Protein AF-A0A497H183-F1 (afdb_monomer)

Nearest PDB structures (foldseek):
  7vvj-assembly1_R  TM=3.031E-01  e=3.931E+00  Homo sapiens
  4kc9-assembly1_A  TM=2.584E-01  e=7.903E+00  Homo sapiens

Sequence (168 aa):
MTDDSEHHDREIERRERLVEIFLIIGGFFAASSYCESVATSSMLLFLQFMLAMLLYYVFLSRTKMSMLINWLAFFASISYSILLVRFINTYLGTALDGALFLLSLVAFTALFTFALAYPDTSEQITRRITSYLEGKGKENSQFFRTASLVIFVILVILVIIELLLLYR

Radius of gyration: 18.13 Å; Cα contacts (8 Å, |Δi|>4): 111; chains: 1; bounding box: 48×42×45 Å

Secondary structure (DSSP, 8-state):
--HHHHHHHHHHHHHHHHHHHHHHHHHHHHHT--SHHHHHHHHHHHHHHHHHHHHHHHHHHH---HHHHHHHHHHHHHHHHHHHHHHHHHHS-----HHHHHHHHHHHHHHHHHHHS-HHHHHHHHHHHHHHHHTTSSS-HHHHHHHHHHHHHHHHHHHHHHHHHHT-

Mean predicted aligned error: 10.59 Å

pLDDT: mean 74.63, std 14.59, range [42.31, 94.25]

Structure (mmCIF, N/CA/C/O backbone):
data_AF-A0A497H183-F1
#
_entry.id   AF-A0A497H183-F1
#
loop_
_atom_site.group_PDB
_atom_site.id
_atom_site.type_symbol
_atom_site.label_atom_id
_atom_site.label_alt_id
_atom_site.label_comp_id
_atom_site.label_asym_id
_atom_site.label_entity_id
_atom_site.label_seq_id
_atom_site.pdbx_PDB_ins_code
_atom_site.Cartn_x
_atom_site.Cartn_y
_atom_site.Cartn_z
_atom_site.occupancy
_atom_site.B_iso_or_equiv
_atom_site.auth_seq_id
_atom_site.auth_comp_id
_atom_site.auth_asym_id
_atom_site.auth_atom_id
_atom_site.pdbx_PDB_model_num
ATOM 1 N N . MET A 1 1 ? -25.554 -2.952 22.483 1.00 50.91 1 MET A N 1
ATOM 2 C CA . MET A 1 1 ? -24.138 -3.223 22.823 1.00 50.91 1 MET A CA 1
ATOM 3 C C . MET A 1 1 ? -23.543 -4.400 22.045 1.00 50.91 1 MET A C 1
ATOM 5 O O . MET A 1 1 ? -22.331 -4.506 22.037 1.00 50.91 1 MET A O 1
ATOM 9 N N . THR A 1 2 ? -24.338 -5.245 21.377 1.00 58.66 2 THR A N 1
ATOM 10 C CA . THR A 1 2 ? -23.868 -6.371 20.540 1.00 58.66 2 THR A CA 1
ATOM 11 C C . THR A 1 2 ? -23.618 -6.020 19.065 1.00 58.66 2 THR A C 1
ATOM 13 O O . THR A 1 2 ? -22.837 -6.704 18.417 1.00 58.66 2 THR A O 1
ATOM 16 N N . ASP A 1 3 ? -24.236 -4.953 18.548 1.00 62.50 3 ASP A N 1
ATOM 17 C CA . ASP A 1 3 ? -24.189 -4.595 17.117 1.00 62.50 3 ASP A CA 1
ATOM 18 C C . ASP A 1 3 ? -22.809 -4.044 16.684 1.00 62.50 3 ASP A C 1
ATOM 20 O O . ASP A 1 3 ? -22.247 -4.462 15.674 1.00 62.50 3 ASP A O 1
ATOM 24 N N . ASP A 1 4 ? -22.193 -3.187 17.510 1.00 65.19 4 ASP A N 1
ATOM 25 C CA . ASP A 1 4 ? -20.893 -2.562 17.199 1.00 65.19 4 ASP A CA 1
ATOM 26 C C . ASP A 1 4 ? -19.731 -3.571 17.187 1.00 65.19 4 ASP A C 1
ATOM 28 O O . ASP A 1 4 ? -18.817 -3.459 16.371 1.00 65.19 4 ASP A O 1
ATOM 32 N N . SER A 1 5 ? -19.759 -4.582 18.065 1.00 68.00 5 SER A N 1
ATOM 33 C CA . SER A 1 5 ? -18.729 -5.630 18.082 1.00 68.00 5 SER A CA 1
ATOM 34 C C . SER A 1 5 ? -18.802 -6.522 16.847 1.00 68.00 5 SER A C 1
ATOM 36 O O . SER A 1 5 ? -17.772 -6.868 16.279 1.00 68.00 5 SER A O 1
ATOM 38 N N . GLU A 1 6 ? -20.014 -6.852 16.395 1.00 76.12 6 GLU A N 1
ATOM 39 C CA . GLU A 1 6 ? -20.202 -7.703 15.221 1.00 76.12 6 GLU A CA 1
ATOM 40 C C . GLU A 1 6 ? -19.832 -6.962 13.926 1.00 76.12 6 GLU A C 1
ATOM 42 O O . GLU A 1 6 ? -19.268 -7.553 13.003 1.00 76.12 6 GLU A O 1
ATOM 47 N N . HIS A 1 7 ? -20.087 -5.650 13.863 1.00 76.31 7 HIS A N 1
ATOM 48 C CA . HIS A 1 7 ? -19.638 -4.811 12.753 1.00 76.31 7 HIS A CA 1
ATOM 49 C C . HIS A 1 7 ? -18.105 -4.724 12.685 1.00 76.31 7 HIS A C 1
ATOM 51 O O . HIS A 1 7 ? -17.523 -4.868 11.608 1.00 76.31 7 HIS A O 1
ATOM 57 N N . HIS A 1 8 ? -17.447 -4.538 13.832 1.00 77.12 8 HIS A N 1
ATOM 58 C CA . HIS A 1 8 ? -15.987 -4.462 13.929 1.00 77.12 8 HIS A CA 1
ATOM 59 C C . HIS A 1 8 ? -15.301 -5.755 13.475 1.00 77.12 8 HIS A C 1
ATOM 61 O O . HIS A 1 8 ? -14.361 -5.720 12.678 1.00 77.12 8 HIS A O 1
ATOM 67 N N . ASP A 1 9 ? -15.812 -6.904 13.916 1.00 81.25 9 ASP A N 1
ATOM 68 C CA . ASP A 1 9 ? -15.259 -8.212 13.554 1.00 81.25 9 ASP A CA 1
ATOM 69 C C . ASP A 1 9 ? -15.403 -8.487 12.045 1.00 81.25 9 ASP A C 1
ATOM 71 O O . ASP A 1 9 ? -14.464 -8.956 11.395 1.00 81.25 9 ASP A O 1
ATOM 75 N N . ARG A 1 10 ? -16.538 -8.098 11.443 1.00 83.00 10 ARG A N 1
ATOM 76 C CA . ARG A 1 10 ? -16.745 -8.186 9.985 1.00 83.00 10 ARG A CA 1
ATOM 77 C C . ARG A 1 10 ? -15.790 -7.288 9.199 1.00 83.00 10 ARG A C 1
ATOM 79 O O . ARG A 1 10 ? -15.385 -7.650 8.092 1.00 83.00 10 ARG A O 1
ATOM 86 N N . GLU A 1 11 ? -15.437 -6.111 9.717 1.00 81.75 11 GLU A N 1
ATOM 87 C CA . GLU A 1 11 ? -14.444 -5.251 9.066 1.00 81.75 11 GLU A CA 1
ATOM 88 C C . GLU A 1 11 ? -13.042 -5.854 9.103 1.00 81.75 11 GLU A C 1
ATOM 90 O O . GLU A 1 11 ? -12.336 -5.792 8.092 1.00 81.75 11 GLU A O 1
ATOM 95 N N . ILE A 1 12 ? -12.650 -6.460 10.226 1.00 85.00 12 ILE A N 1
ATOM 96 C CA . ILE A 1 12 ? -11.375 -7.176 10.339 1.00 85.00 12 ILE A CA 1
ATOM 97 C C . ILE A 1 12 ? -11.314 -8.301 9.300 1.00 85.00 12 ILE A C 1
ATOM 99 O O . ILE A 1 12 ? -10.380 -8.327 8.501 1.00 85.00 12 ILE A O 1
ATOM 103 N N . GLU A 1 13 ? -12.347 -9.140 9.205 1.00 87.06 13 GLU A N 1
ATOM 104 C CA . GLU A 1 13 ? -12.400 -10.249 8.238 1.00 87.06 13 GLU A CA 1
ATOM 105 C C . GLU A 1 13 ? -12.308 -9.766 6.772 1.00 87.06 13 GLU A C 1
ATOM 107 O O . GLU A 1 13 ? -11.706 -10.410 5.907 1.00 87.06 13 GLU A O 1
ATOM 112 N N . ARG A 1 14 ? -12.896 -8.60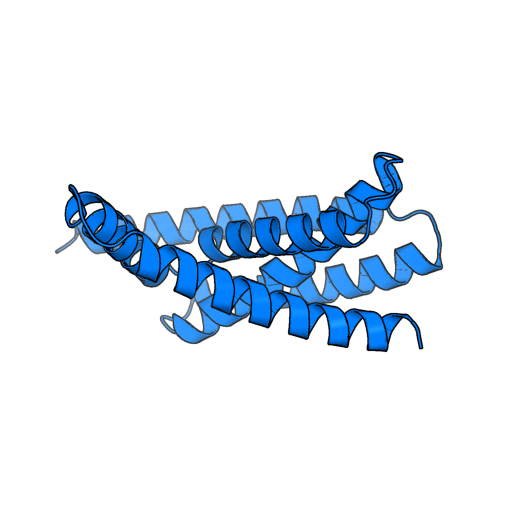5 6.447 1.00 86.56 14 ARG A N 1
ATOM 113 C CA . ARG A 1 14 ? -12.760 -8.000 5.107 1.00 86.56 14 ARG A CA 1
ATOM 114 C C . ARG A 1 14 ? -11.326 -7.564 4.815 1.00 86.56 14 ARG A C 1
ATOM 116 O O . ARG A 1 14 ? -10.860 -7.719 3.688 1.00 86.56 14 ARG A O 1
ATOM 123 N N . ARG A 1 15 ? -10.629 -7.018 5.810 1.00 86.19 15 ARG A N 1
ATOM 124 C CA . ARG A 1 15 ? -9.233 -6.571 5.678 1.00 86.19 15 ARG A CA 1
ATOM 125 C C . ARG A 1 15 ? -8.276 -7.746 5.572 1.00 86.19 15 ARG A C 1
ATOM 127 O O . ARG A 1 15 ? -7.346 -7.681 4.778 1.00 86.19 15 ARG A O 1
ATOM 134 N N . GLU A 1 16 ? -8.537 -8.827 6.296 1.00 89.19 16 GLU A N 1
ATOM 135 C CA . GLU A 1 16 ? -7.806 -10.089 6.155 1.00 89.19 16 GLU A CA 1
ATOM 136 C C . GLU A 1 16 ? -7.903 -10.622 4.717 1.00 89.19 16 GLU A C 1
ATOM 138 O O . GLU A 1 16 ? -6.882 -10.903 4.091 1.00 89.19 16 GLU A O 1
ATOM 143 N N . ARG A 1 17 ? -9.100 -10.615 4.117 1.00 89.19 17 ARG A N 1
ATOM 144 C CA . ARG A 1 17 ? -9.268 -10.964 2.693 1.00 89.19 17 ARG A CA 1
ATOM 145 C C . ARG A 1 17 ? -8.537 -10.013 1.740 1.00 89.19 17 ARG A C 1
ATOM 147 O O . ARG A 1 17 ? -7.969 -10.454 0.744 1.00 89.19 17 ARG A O 1
ATOM 154 N N . LEU A 1 18 ? -8.519 -8.708 2.022 1.00 88.50 18 LEU A N 1
ATOM 155 C CA . LEU A 1 18 ? -7.741 -7.747 1.226 1.00 88.50 18 LEU A CA 1
ATOM 156 C C . LEU A 1 18 ? -6.234 -8.020 1.306 1.00 88.50 18 LEU A C 1
ATOM 158 O O . LEU A 1 18 ? -5.548 -7.923 0.289 1.00 88.50 18 LEU A O 1
ATOM 162 N N . VAL A 1 19 ? -5.729 -8.394 2.485 1.00 90.75 19 VAL A N 1
ATOM 163 C CA . VAL A 1 19 ? -4.329 -8.791 2.687 1.00 90.75 19 VAL A CA 1
ATOM 164 C C . VAL A 1 19 ? -3.972 -9.971 1.788 1.00 90.75 19 VAL A C 1
ATOM 166 O O . VAL A 1 19 ? -2.970 -9.904 1.077 1.00 90.75 19 VAL A O 1
ATOM 169 N N . GLU A 1 20 ? -4.804 -11.013 1.757 1.00 91.56 20 GLU A N 1
ATOM 170 C CA . GLU A 1 20 ? -4.602 -12.183 0.893 1.00 91.56 20 GLU A CA 1
ATOM 171 C C . GLU A 1 20 ? -4.536 -11.794 -0.589 1.00 91.56 20 GLU A C 1
ATOM 173 O O . GLU A 1 20 ? -3.616 -12.198 -1.305 1.00 91.56 20 GLU A O 1
ATOM 178 N N . ILE A 1 21 ? -5.465 -10.948 -1.045 1.00 93.31 21 ILE A N 1
ATOM 179 C CA . ILE A 1 21 ? -5.497 -10.464 -2.430 1.00 93.31 21 ILE A CA 1
ATOM 180 C C . ILE A 1 21 ? -4.225 -9.673 -2.760 1.00 93.31 21 ILE A C 1
ATOM 182 O O . ILE A 1 21 ? -3.611 -9.906 -3.802 1.00 93.31 21 ILE A O 1
ATOM 186 N N . PHE A 1 22 ? -3.792 -8.763 -1.882 1.00 92.75 22 PHE A N 1
ATOM 187 C CA . PHE A 1 22 ? -2.575 -7.981 -2.112 1.00 92.75 22 PHE A CA 1
ATOM 188 C C . PHE A 1 22 ? -1.318 -8.856 -2.116 1.00 92.75 22 PHE A C 1
ATOM 190 O O . PHE A 1 22 ? -0.409 -8.599 -2.903 1.00 92.75 22 PHE A O 1
ATOM 197 N N . LEU A 1 23 ? -1.259 -9.909 -1.298 1.00 93.50 23 LEU A N 1
ATOM 198 C CA . LEU A 1 23 ? -0.157 -10.874 -1.320 1.00 93.50 23 LEU A CA 1
ATOM 199 C C . LEU A 1 23 ? -0.083 -11.620 -2.656 1.00 93.50 23 LEU A C 1
ATOM 201 O O . LEU A 1 23 ? 0.998 -11.721 -3.238 1.00 93.50 23 LEU A O 1
ATOM 205 N N . ILE A 1 24 ? -1.223 -12.084 -3.174 1.00 94.25 24 ILE A N 1
ATOM 206 C CA . ILE A 1 24 ? -1.296 -12.794 -4.459 1.00 94.25 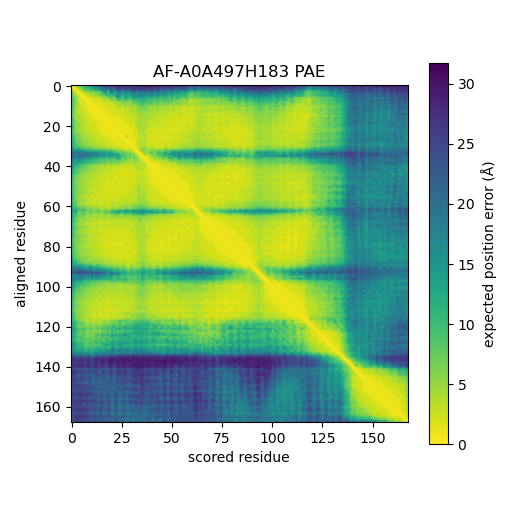24 ILE A CA 1
ATOM 207 C C . ILE A 1 24 ? -0.895 -11.868 -5.613 1.00 94.25 24 ILE A C 1
ATOM 209 O O . ILE A 1 24 ? -0.020 -12.208 -6.412 1.00 94.25 24 ILE A O 1
ATOM 213 N N . ILE A 1 25 ? -1.498 -10.679 -5.689 1.00 93.12 25 ILE A N 1
ATOM 214 C CA . ILE A 1 25 ? -1.231 -9.719 -6.769 1.00 93.12 25 ILE A CA 1
ATOM 215 C C . ILE A 1 25 ? 0.206 -9.182 -6.680 1.00 93.12 25 ILE A C 1
ATOM 217 O O . ILE A 1 25 ? 0.903 -9.095 -7.690 1.00 93.12 25 ILE A O 1
ATOM 221 N N . GLY A 1 26 ? 0.692 -8.880 -5.474 1.00 90.94 26 GLY A N 1
ATOM 222 C CA . GLY A 1 26 ? 2.069 -8.441 -5.255 1.00 90.94 26 GLY A CA 1
ATOM 223 C C . GLY A 1 26 ? 3.087 -9.506 -5.665 1.00 90.94 26 GLY A C 1
ATOM 224 O O . GLY A 1 26 ? 4.102 -9.184 -6.284 1.00 90.94 26 GLY A O 1
ATOM 225 N N . GLY A 1 27 ? 2.787 -10.780 -5.388 1.00 90.69 27 GLY A N 1
ATOM 226 C CA . GLY A 1 27 ? 3.622 -11.906 -5.801 1.00 90.69 27 GLY A CA 1
ATOM 227 C C . GLY A 1 27 ? 3.684 -12.037 -7.318 1.00 90.69 27 GLY A C 1
ATOM 228 O O . GLY A 1 27 ? 4.760 -12.249 -7.873 1.00 90.69 27 GLY A O 1
ATOM 229 N N . PHE A 1 28 ? 2.556 -11.816 -7.998 1.00 90.81 28 PHE A N 1
ATOM 230 C CA . PHE A 1 28 ? 2.511 -11.750 -9.456 1.00 90.81 28 PHE A CA 1
ATOM 231 C C . PHE A 1 28 ? 3.402 -10.625 -10.010 1.00 90.81 28 PHE A C 1
ATOM 233 O O . PHE A 1 28 ? 4.207 -10.879 -10.908 1.00 90.81 28 PHE A O 1
ATOM 240 N N . PHE A 1 29 ? 3.344 -9.412 -9.446 1.00 89.69 29 PHE A N 1
ATOM 241 C CA . PHE A 1 29 ? 4.220 -8.310 -9.868 1.00 89.69 29 PHE A CA 1
ATOM 242 C C . PHE A 1 29 ? 5.700 -8.664 -9.720 1.00 89.69 29 PHE A C 1
ATOM 244 O O . PHE A 1 29 ? 6.480 -8.479 -10.656 1.00 89.69 29 PHE A O 1
ATOM 251 N N . ALA A 1 30 ? 6.087 -9.229 -8.576 1.00 87.50 30 ALA A N 1
ATOM 252 C CA . ALA A 1 30 ? 7.468 -9.616 -8.325 1.00 87.50 30 ALA A CA 1
ATOM 253 C C . ALA A 1 30 ? 7.943 -10.721 -9.284 1.00 87.50 30 ALA A C 1
ATOM 255 O O . ALA A 1 30 ? 9.006 -10.588 -9.890 1.00 87.50 30 ALA A O 1
ATOM 256 N N . ALA A 1 31 ? 7.132 -11.768 -9.473 1.00 87.00 31 ALA A N 1
ATOM 257 C CA . ALA A 1 31 ? 7.445 -12.910 -10.334 1.00 87.00 31 ALA A CA 1
ATOM 258 C C . ALA A 1 31 ? 7.531 -12.541 -11.820 1.00 87.00 31 ALA A C 1
ATOM 260 O O . ALA A 1 31 ? 8.277 -13.159 -12.574 1.00 87.00 31 ALA A O 1
ATOM 261 N N . SER A 1 32 ? 6.788 -11.520 -12.241 1.00 83.81 32 SER A N 1
ATOM 262 C CA . SER A 1 32 ? 6.806 -11.034 -13.618 1.00 83.81 32 SER A CA 1
ATOM 263 C C . SER A 1 32 ? 8.095 -10.271 -13.977 1.00 83.81 32 SER A C 1
ATOM 265 O O . SER A 1 32 ? 8.352 -9.984 -15.137 1.00 83.81 32 SER A O 1
ATOM 267 N N . SER A 1 33 ? 8.963 -9.914 -13.037 1.00 79.31 33 SER A N 1
ATOM 268 C CA . SER A 1 33 ? 10.179 -9.168 -13.389 1.00 79.31 33 SER A CA 1
ATOM 269 C C . SER A 1 33 ? 11.189 -10.042 -14.164 1.00 79.31 33 SER A C 1
ATOM 271 O O . SER A 1 33 ? 11.816 -10.914 -13.575 1.00 79.31 33 SER A O 1
ATOM 273 N N . TYR A 1 34 ? 11.384 -9.795 -15.470 1.00 68.44 34 TYR A N 1
ATOM 274 C CA . TYR A 1 34 ? 12.290 -10.592 -16.329 1.00 68.44 34 TYR A CA 1
ATOM 275 C C . TYR A 1 34 ? 13.747 -10.097 -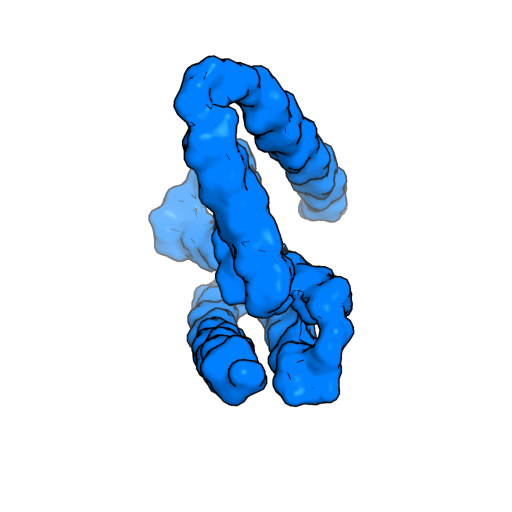16.390 1.00 68.44 34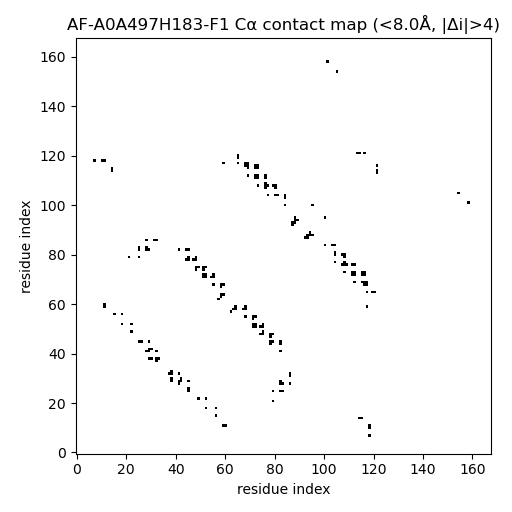 TYR A C 1
ATOM 277 O O . TYR A 1 34 ? 14.644 -10.870 -16.715 1.00 68.44 34 TYR A O 1
ATOM 285 N N . CYS A 1 35 ? 14.010 -8.816 -16.114 1.00 69.50 35 CYS A N 1
ATOM 286 C CA . CYS A 1 35 ? 15.367 -8.255 -16.140 1.00 69.50 35 CYS A CA 1
ATOM 287 C C . CYS A 1 35 ? 16.061 -8.498 -14.791 1.00 69.50 35 CYS A C 1
ATOM 289 O O . CYS A 1 35 ? 15.519 -8.079 -13.774 1.00 69.50 35 CYS A O 1
ATOM 291 N N . GLU A 1 36 ? 17.242 -9.129 -14.757 1.00 68.31 36 GLU A N 1
ATOM 292 C CA . GLU A 1 36 ? 17.898 -9.607 -13.517 1.00 68.31 36 GLU A CA 1
ATOM 293 C C . GLU A 1 36 ? 18.018 -8.548 -12.400 1.00 68.31 36 GLU A C 1
ATOM 295 O O . GLU A 1 36 ? 17.733 -8.831 -11.230 1.00 68.31 36 GLU A O 1
ATOM 300 N N . SER A 1 37 ? 18.380 -7.305 -12.736 1.00 70.19 37 SER A N 1
ATOM 301 C CA . SER A 1 37 ? 18.517 -6.214 -11.754 1.00 70.19 37 SER A CA 1
ATOM 302 C C . SER A 1 37 ? 17.163 -5.718 -11.221 1.00 70.19 37 SER A C 1
ATOM 304 O O . SER A 1 37 ? 16.995 -5.439 -10.026 1.00 70.19 37 SER A O 1
ATOM 306 N N . VAL A 1 38 ? 16.152 -5.660 -12.090 1.00 75.00 38 VAL A N 1
ATOM 307 C CA . VAL A 1 38 ? 14.771 -5.309 -11.730 1.00 75.00 38 VAL A CA 1
ATOM 308 C C . VAL A 1 38 ? 14.118 -6.445 -10.943 1.00 75.00 38 VAL A C 1
ATOM 310 O O . VAL A 1 38 ? 13.402 -6.176 -9.982 1.00 75.00 38 VAL A O 1
ATOM 313 N N . ALA A 1 39 ? 14.419 -7.696 -11.286 1.00 79.88 39 ALA A N 1
ATOM 314 C CA . ALA A 1 39 ? 13.919 -8.893 -10.627 1.00 79.88 39 ALA A CA 1
ATOM 315 C C . ALA A 1 39 ? 14.406 -8.981 -9.185 1.00 79.88 39 ALA A C 1
ATOM 317 O O . ALA A 1 39 ? 13.591 -9.087 -8.273 1.00 79.88 39 ALA A O 1
ATOM 318 N N . THR A 1 40 ? 15.711 -8.823 -8.960 1.00 82.31 40 THR A N 1
ATOM 319 C CA . THR A 1 40 ? 16.294 -8.905 -7.613 1.00 82.31 40 THR A CA 1
ATOM 320 C C . THR A 1 40 ? 15.713 -7.835 -6.685 1.00 82.31 40 THR A C 1
ATOM 322 O O . THR A 1 40 ? 15.256 -8.132 -5.581 1.00 82.31 40 THR A O 1
ATOM 325 N N . SER A 1 41 ? 15.660 -6.582 -7.148 1.00 82.19 41 SER A N 1
ATOM 326 C CA . SER A 1 41 ? 15.099 -5.481 -6.354 1.00 82.19 41 SER A CA 1
ATOM 327 C C . SER A 1 41 ? 13.586 -5.620 -6.129 1.00 82.19 41 SER A C 1
ATOM 329 O O . SER A 1 41 ? 13.103 -5.293 -5.048 1.00 82.19 41 SER A O 1
ATOM 331 N N . SER A 1 42 ? 12.831 -6.134 -7.105 1.00 86.62 42 SER A N 1
ATOM 332 C CA . SER A 1 42 ? 11.389 -6.385 -6.952 1.00 86.62 42 SER A CA 1
ATOM 333 C C . SER A 1 42 ? 11.103 -7.549 -6.003 1.00 86.62 42 SER A C 1
ATOM 335 O O . SER A 1 42 ? 10.180 -7.461 -5.201 1.00 86.62 42 SER A O 1
ATOM 337 N N . MET A 1 43 ? 11.919 -8.606 -6.018 1.00 87.88 43 MET A N 1
ATOM 338 C CA . MET A 1 43 ? 11.808 -9.711 -5.061 1.00 87.88 43 MET A CA 1
ATOM 339 C C . MET A 1 43 ? 12.108 -9.263 -3.628 1.00 87.88 43 MET A C 1
ATOM 341 O O . MET A 1 43 ? 11.375 -9.635 -2.716 1.00 87.88 43 MET A O 1
ATOM 345 N N . LEU A 1 44 ? 13.136 -8.432 -3.420 1.00 87.00 44 LEU A N 1
ATOM 346 C CA . LEU A 1 44 ? 13.442 -7.871 -2.097 1.00 87.00 44 LEU A CA 1
ATOM 347 C C . LEU A 1 44 ? 12.311 -6.968 -1.583 1.00 87.00 44 LEU A C 1
ATOM 349 O O . LEU A 1 44 ? 11.889 -7.113 -0.435 1.00 87.00 44 LEU A O 1
ATOM 353 N N . LEU A 1 45 ? 11.774 -6.091 -2.439 1.00 87.88 45 LEU A N 1
ATOM 354 C CA . LEU A 1 45 ? 10.612 -5.259 -2.107 1.00 87.88 45 LEU A CA 1
ATOM 355 C C . LEU A 1 45 ? 9.379 -6.104 -1.780 1.00 87.88 45 LEU A C 1
ATOM 357 O O . LEU A 1 45 ? 8.657 -5.798 -0.833 1.00 87.88 45 LEU A O 1
ATOM 361 N N . PHE A 1 46 ? 9.149 -7.180 -2.534 1.00 92.44 46 PHE A N 1
ATOM 362 C CA . PHE A 1 46 ? 8.051 -8.100 -2.272 1.00 92.44 46 PHE A CA 1
ATOM 363 C C . PHE A 1 46 ? 8.233 -8.857 -0.962 1.00 92.44 46 PHE A C 1
ATOM 365 O O . PHE A 1 46 ? 7.282 -8.949 -0.198 1.00 92.44 46 PHE A O 1
ATOM 372 N N . LEU A 1 47 ? 9.442 -9.322 -0.643 1.00 90.38 47 LEU A N 1
ATOM 373 C CA . LEU A 1 47 ? 9.728 -9.970 0.637 1.00 90.38 47 LEU A CA 1
ATOM 374 C C . LEU A 1 47 ? 9.467 -9.023 1.818 1.00 90.38 47 LEU A C 1
ATOM 376 O O . LEU A 1 47 ? 8.833 -9.418 2.797 1.00 90.38 47 LEU A O 1
ATOM 380 N N . GLN A 1 48 ? 9.909 -7.767 1.711 1.00 87.31 48 GLN A N 1
ATOM 381 C CA . GLN A 1 48 ? 9.650 -6.727 2.710 1.00 87.31 48 GLN A CA 1
ATOM 382 C C . GLN A 1 48 ? 8.149 -6.451 2.865 1.00 87.31 48 GLN A C 1
ATOM 384 O O . GLN A 1 48 ? 7.644 -6.405 3.988 1.00 87.31 48 GLN A O 1
ATOM 389 N N . PHE A 1 49 ? 7.433 -6.309 1.748 1.00 92.50 49 PHE A N 1
ATOM 390 C CA . PHE A 1 49 ? 5.980 -6.167 1.727 1.00 92.50 49 PHE A CA 1
ATOM 391 C C . PHE A 1 49 ? 5.289 -7.363 2.399 1.00 92.50 49 PHE A C 1
ATOM 393 O O . PHE A 1 49 ? 4.433 -7.177 3.261 1.00 92.50 49 PHE A O 1
ATOM 400 N N . MET A 1 50 ? 5.701 -8.586 2.065 1.00 93.31 50 MET A N 1
ATOM 401 C CA . MET A 1 50 ? 5.131 -9.820 2.597 1.00 93.31 50 MET A CA 1
ATOM 402 C C . MET A 1 50 ? 5.319 -9.909 4.115 1.00 93.31 50 MET A C 1
ATOM 404 O O . MET A 1 50 ? 4.372 -10.207 4.841 1.00 93.31 50 MET A O 1
ATOM 408 N N . LEU A 1 51 ? 6.520 -9.593 4.610 1.00 88.69 51 LEU A N 1
ATOM 409 C CA . LEU A 1 51 ? 6.817 -9.569 6.041 1.00 88.69 51 LEU A CA 1
ATOM 410 C C . LEU A 1 51 ? 5.973 -8.515 6.773 1.00 88.69 51 LEU A C 1
ATOM 412 O O . LEU A 1 51 ? 5.408 -8.803 7.828 1.00 88.69 51 LEU A O 1
ATOM 416 N N . ALA A 1 52 ? 5.850 -7.314 6.203 1.00 85.50 52 ALA A N 1
ATOM 417 C CA . ALA A 1 52 ? 5.023 -6.253 6.766 1.00 85.50 52 ALA A CA 1
ATOM 418 C C . ALA A 1 52 ? 3.540 -6.642 6.821 1.00 85.50 52 ALA A C 1
ATOM 420 O O . ALA A 1 52 ? 2.887 -6.392 7.832 1.00 85.50 52 ALA A O 1
ATOM 421 N N . MET A 1 53 ? 3.024 -7.297 5.779 1.00 90.50 53 MET A N 1
ATOM 422 C CA . MET A 1 53 ? 1.638 -7.769 5.720 1.00 90.50 53 MET A CA 1
ATOM 423 C C . MET A 1 53 ? 1.364 -8.928 6.676 1.00 90.50 53 MET A C 1
ATOM 425 O O . MET A 1 53 ? 0.305 -8.964 7.296 1.00 90.50 53 MET A O 1
ATOM 429 N N . LEU A 1 54 ? 2.318 -9.844 6.860 1.00 88.31 54 LEU A N 1
ATOM 430 C CA . LEU A 1 54 ? 2.211 -10.904 7.865 1.00 88.31 54 LEU A CA 1
ATOM 431 C C . LEU A 1 54 ? 2.160 -10.326 9.280 1.00 88.31 54 LEU A C 1
ATOM 433 O O . LEU A 1 54 ? 1.318 -10.729 10.081 1.00 88.31 54 LEU A O 1
ATOM 437 N N . LEU A 1 55 ? 3.027 -9.356 9.587 1.00 84.56 55 LEU A N 1
ATOM 438 C CA . LEU A 1 55 ? 2.977 -8.651 10.866 1.00 84.56 55 LEU A CA 1
ATOM 439 C C . LEU A 1 55 ? 1.652 -7.898 11.011 1.00 84.56 55 LEU A C 1
ATOM 441 O O . LEU A 1 55 ? 0.994 -8.047 12.036 1.00 84.56 55 LEU A O 1
ATOM 445 N N . TYR A 1 56 ? 1.228 -7.154 9.985 1.00 88.19 56 TYR A N 1
ATOM 446 C CA . TYR A 1 56 ? -0.058 -6.456 9.968 1.00 88.19 56 TYR A CA 1
ATOM 447 C C . TYR A 1 56 ? -1.207 -7.409 10.301 1.00 88.19 56 TYR A C 1
ATOM 449 O O . TYR A 1 56 ? -1.974 -7.118 11.211 1.00 88.19 56 TYR A O 1
ATOM 457 N N . TYR A 1 57 ? -1.278 -8.562 9.631 1.00 86.62 57 TYR A N 1
ATOM 458 C CA . TYR A 1 57 ? -2.294 -9.584 9.863 1.00 86.62 57 TYR A CA 1
ATOM 459 C C . TYR A 1 57 ? -2.268 -10.080 11.313 1.00 86.62 57 TYR A C 1
ATOM 461 O O . TYR A 1 57 ? -3.274 -10.020 12.011 1.00 86.62 57 TYR A O 1
ATOM 469 N N . VAL A 1 58 ? -1.097 -10.485 11.818 1.00 83.56 58 VAL A N 1
ATOM 470 C CA . VAL A 1 58 ? -0.958 -10.971 13.201 1.00 83.56 58 VAL A CA 1
ATOM 471 C C . VAL A 1 58 ? -1.400 -9.914 14.212 1.00 83.56 58 VAL A C 1
ATOM 473 O O . VAL A 1 58 ? -2.116 -10.236 15.162 1.00 83.56 58 VAL A O 1
ATOM 476 N N . PHE A 1 59 ? -0.988 -8.660 14.025 1.00 79.81 59 PHE A N 1
ATOM 477 C CA . PHE A 1 59 ? -1.363 -7.575 14.925 1.00 79.81 59 PHE A CA 1
ATOM 478 C C . PHE A 1 59 ? -2.841 -7.209 14.796 1.00 79.81 59 PHE A C 1
ATOM 480 O O . PHE A 1 59 ? -3.457 -6.952 15.827 1.00 79.81 59 PHE A O 1
ATOM 487 N N . LEU A 1 60 ? -3.421 -7.242 13.596 1.00 84.94 60 LEU A N 1
ATOM 488 C CA . LEU A 1 60 ? -4.840 -6.979 13.364 1.00 84.94 60 LEU A CA 1
ATOM 489 C C . LEU A 1 60 ? -5.725 -8.027 14.052 1.00 84.94 60 LEU A C 1
ATOM 491 O O . LEU A 1 60 ? -6.652 -7.649 14.763 1.00 84.94 60 LEU A O 1
ATOM 495 N N . SER A 1 61 ? -5.415 -9.319 13.907 1.00 80.56 61 SER A N 1
ATOM 496 C CA . SER A 1 61 ? -6.247 -10.394 14.467 1.00 80.56 61 SER A CA 1
ATOM 497 C C . SER A 1 61 ? -6.021 -10.615 15.968 1.00 80.56 61 SER A C 1
ATOM 499 O O . SER A 1 61 ? -6.899 -11.132 16.655 1.00 80.56 61 SER A O 1
ATOM 501 N N . ARG A 1 62 ? -4.834 -10.284 16.508 1.00 76.69 62 ARG A N 1
ATOM 502 C CA . ARG A 1 62 ? -4.466 -10.622 17.903 1.00 76.69 62 ARG A CA 1
ATOM 503 C C . ARG A 1 62 ? -4.332 -9.438 18.848 1.00 76.69 62 ARG A C 1
ATOM 505 O O . ARG A 1 62 ? -4.289 -9.649 20.060 1.00 76.69 62 ARG A O 1
ATOM 512 N N . THR A 1 63 ? -4.226 -8.211 18.346 1.00 73.31 63 THR A N 1
ATOM 513 C CA . THR A 1 63 ? -3.976 -7.037 19.191 1.00 73.31 63 THR A CA 1
ATOM 514 C C . THR A 1 63 ? -4.896 -5.877 18.838 1.00 73.31 63 THR A C 1
ATOM 516 O O . THR A 1 63 ? -5.278 -5.683 17.694 1.00 73.31 63 THR A O 1
ATOM 519 N N . LYS A 1 64 ? -5.211 -5.039 19.828 1.00 70.44 64 LYS A N 1
ATOM 520 C CA . LYS A 1 64 ? -5.960 -3.787 19.621 1.00 70.44 64 LYS A CA 1
ATOM 521 C C . LYS A 1 64 ? -5.036 -2.572 19.467 1.00 70.44 64 LYS A C 1
ATOM 523 O O . LYS A 1 64 ? -5.434 -1.442 19.735 1.00 70.44 64 LYS A O 1
ATOM 528 N N . MET A 1 65 ? -3.773 -2.789 19.086 1.00 73.00 65 MET A N 1
ATOM 529 C CA . MET A 1 65 ? -2.778 -1.720 18.947 1.00 73.00 65 MET A CA 1
ATOM 530 C C . MET A 1 65 ? -2.942 -0.993 17.607 1.00 73.00 65 MET A C 1
ATOM 532 O O . MET A 1 65 ? -2.111 -1.117 16.708 1.00 73.00 65 MET A O 1
ATOM 536 N N . SER A 1 66 ? -4.015 -0.208 17.487 1.00 77.25 66 SER A N 1
ATOM 537 C CA . SER A 1 66 ? -4.400 0.512 16.262 1.00 77.25 66 SER A CA 1
ATOM 538 C C . SER A 1 66 ? -3.261 1.336 15.653 1.00 77.25 66 SER A C 1
ATOM 540 O O . SER A 1 66 ? -3.078 1.333 14.439 1.00 77.25 66 SER A O 1
ATOM 542 N N . MET A 1 67 ? -2.435 1.982 16.483 1.00 75.81 67 MET A N 1
ATOM 543 C CA . MET A 1 67 ? -1.287 2.764 16.016 1.00 75.81 67 MET A CA 1
ATOM 544 C C . MET A 1 67 ? -0.265 1.907 15.259 1.00 75.81 67 MET A C 1
ATOM 546 O O . MET A 1 67 ? 0.146 2.282 14.165 1.00 75.81 67 MET A O 1
ATOM 550 N N . LEU A 1 68 ? 0.124 0.753 15.807 1.00 74.19 68 LEU A N 1
ATOM 551 C CA . LEU A 1 68 ? 1.092 -0.142 15.168 1.00 74.19 68 LEU A CA 1
ATOM 552 C C . LEU A 1 68 ? 0.524 -0.743 13.877 1.00 74.19 68 LEU A C 1
ATOM 554 O O . LEU A 1 68 ? 1.224 -0.813 12.870 1.00 74.19 68 LEU A O 1
ATOM 558 N N . ILE A 1 69 ? -0.762 -1.103 13.892 1.00 82.19 69 ILE A N 1
ATOM 559 C CA . ILE A 1 69 ? -1.483 -1.614 12.720 1.00 82.19 69 ILE A CA 1
ATOM 560 C C . ILE A 1 69 ? -1.489 -0.568 11.598 1.00 82.19 69 ILE A C 1
ATOM 562 O O . ILE A 1 69 ? -1.192 -0.898 10.454 1.00 82.19 69 ILE A O 1
ATOM 566 N N . ASN A 1 70 ? -1.744 0.703 11.917 1.00 82.38 70 ASN A N 1
ATOM 567 C CA . ASN A 1 70 ? -1.718 1.792 10.939 1.00 82.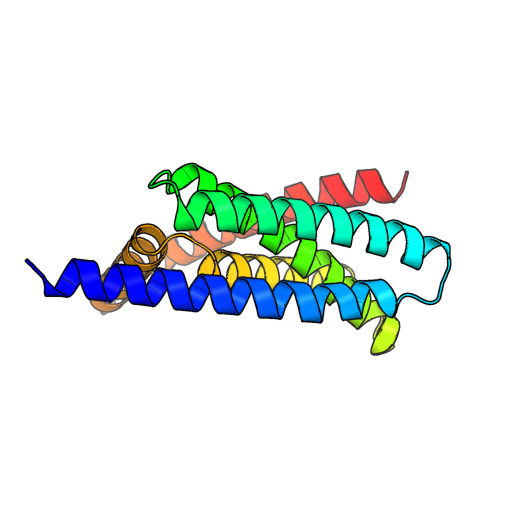38 70 ASN A CA 1
ATOM 568 C C . ASN A 1 70 ? -0.316 2.046 10.368 1.00 82.38 70 ASN A C 1
ATOM 570 O O . ASN A 1 70 ? -0.184 2.306 9.174 1.00 82.38 70 ASN A O 1
ATOM 574 N N . TRP A 1 71 ? 0.734 1.944 11.188 1.00 81.94 71 TRP A N 1
ATOM 575 C CA . TRP A 1 71 ? 2.116 2.054 10.707 1.00 81.94 71 TRP A CA 1
ATOM 576 C C . TRP A 1 71 ? 2.491 0.911 9.765 1.00 81.94 71 TRP A C 1
ATOM 578 O O . TRP A 1 71 ? 3.082 1.154 8.713 1.00 81.94 71 TRP A O 1
ATOM 588 N N . LEU A 1 72 ? 2.111 -0.321 10.109 1.00 83.06 72 LEU A N 1
ATOM 589 C CA . LEU A 1 72 ? 2.325 -1.488 9.255 1.00 83.06 72 LEU A CA 1
ATOM 590 C C . LEU A 1 72 ? 1.528 -1.381 7.950 1.00 83.06 72 LEU A C 1
ATOM 592 O O . LEU A 1 72 ? 2.080 -1.643 6.885 1.00 83.06 72 LEU A O 1
ATOM 596 N N . ALA A 1 73 ? 0.275 -0.922 8.016 1.00 87.56 73 ALA A N 1
ATOM 597 C CA . ALA A 1 73 ? -0.558 -0.647 6.848 1.00 87.56 73 ALA A CA 1
ATOM 598 C C . ALA A 1 73 ? 0.091 0.382 5.916 1.00 87.56 73 ALA A C 1
ATOM 600 O O . ALA A 1 73 ? 0.166 0.157 4.709 1.00 87.56 73 ALA A O 1
ATOM 601 N N . PHE A 1 74 ? 0.592 1.490 6.466 1.00 87.50 74 PHE A N 1
ATOM 602 C CA . PHE A 1 74 ? 1.275 2.528 5.697 1.00 87.50 74 PHE A CA 1
ATOM 603 C C . PHE A 1 74 ? 2.545 1.995 5.027 1.00 87.50 74 PHE A C 1
ATOM 605 O O . PHE A 1 74 ? 2.735 2.165 3.824 1.00 87.50 74 PHE A O 1
ATOM 612 N N . PHE A 1 75 ? 3.386 1.288 5.782 1.00 84.19 75 PHE A N 1
ATOM 613 C CA . PHE A 1 75 ? 4.623 0.716 5.261 1.00 84.19 75 PHE A CA 1
ATOM 614 C C . PHE A 1 75 ? 4.363 -0.318 4.158 1.00 84.19 75 PHE A C 1
ATOM 616 O O . PHE A 1 75 ? 4.965 -0.243 3.087 1.00 84.19 75 PHE A O 1
ATOM 623 N N . ALA A 1 76 ? 3.417 -1.236 4.375 1.00 90.25 76 ALA A N 1
ATOM 624 C CA . ALA A 1 76 ? 3.018 -2.209 3.365 1.00 90.25 76 ALA A CA 1
ATOM 625 C C . ALA A 1 76 ? 2.447 -1.528 2.110 1.00 90.25 76 ALA A C 1
ATOM 627 O O . ALA A 1 76 ? 2.754 -1.938 0.992 1.00 90.25 76 ALA A O 1
ATOM 628 N N . SER A 1 77 ? 1.679 -0.451 2.285 1.00 92.88 77 SER A N 1
ATOM 629 C CA . SER A 1 77 ? 1.107 0.326 1.181 1.00 92.88 77 SER A CA 1
ATOM 630 C C . SER A 1 77 ? 2.170 1.017 0.334 1.00 92.88 77 SER A C 1
ATOM 632 O O . SER A 1 77 ? 2.040 1.026 -0.890 1.00 92.88 77 SER A O 1
ATOM 634 N N . ILE A 1 78 ? 3.235 1.546 0.947 1.00 90.31 78 ILE A N 1
ATOM 635 C CA . ILE A 1 78 ? 4.383 2.096 0.212 1.00 90.31 78 ILE A CA 1
ATOM 636 C C . ILE A 1 78 ? 5.029 0.992 -0.624 1.00 90.31 78 ILE A C 1
ATOM 638 O O . ILE A 1 78 ? 5.137 1.131 -1.842 1.00 90.31 78 ILE A O 1
ATOM 642 N N . SER A 1 79 ? 5.415 -0.125 0.001 1.00 88.75 79 SER A N 1
ATOM 643 C CA . SER A 1 79 ? 6.103 -1.216 -0.699 1.00 88.75 79 SER A CA 1
ATOM 644 C C . SER A 1 79 ? 5.264 -1.780 -1.851 1.00 88.75 79 SER A C 1
ATOM 646 O O . SER A 1 79 ? 5.782 -1.985 -2.950 1.00 88.75 79 SER A O 1
ATOM 648 N N . TYR A 1 80 ? 3.960 -1.964 -1.635 1.00 93.88 80 TYR A N 1
ATOM 649 C CA . TYR A 1 80 ? 3.035 -2.429 -2.666 1.00 93.88 80 TYR A CA 1
ATOM 650 C C . TYR A 1 80 ? 2.868 -1.413 -3.805 1.00 93.88 80 TYR A C 1
ATOM 652 O O . TYR A 1 80 ? 2.870 -1.790 -4.975 1.00 93.88 80 TYR A O 1
ATOM 660 N N . SER A 1 81 ? 2.788 -0.118 -3.489 1.00 93.12 81 SER A N 1
ATOM 661 C CA . SER A 1 81 ? 2.686 0.939 -4.503 1.00 93.12 81 SER A CA 1
ATOM 662 C C . SER A 1 81 ? 3.946 1.027 -5.358 1.00 93.12 81 SER A C 1
ATOM 664 O O . SER A 1 81 ? 3.840 1.163 -6.574 1.00 93.12 81 SER A O 1
ATOM 666 N N . ILE A 1 82 ? 5.135 0.885 -4.760 1.00 90.88 82 ILE A N 1
ATOM 667 C CA . ILE A 1 82 ? 6.395 0.827 -5.513 1.00 90.88 82 ILE A CA 1
ATOM 668 C C . ILE A 1 82 ? 6.372 -0.368 -6.473 1.00 90.88 82 ILE A C 1
ATOM 670 O O . ILE A 1 82 ? 6.673 -0.199 -7.655 1.00 90.88 82 ILE A O 1
ATOM 674 N N . LEU A 1 83 ? 5.983 -1.558 -5.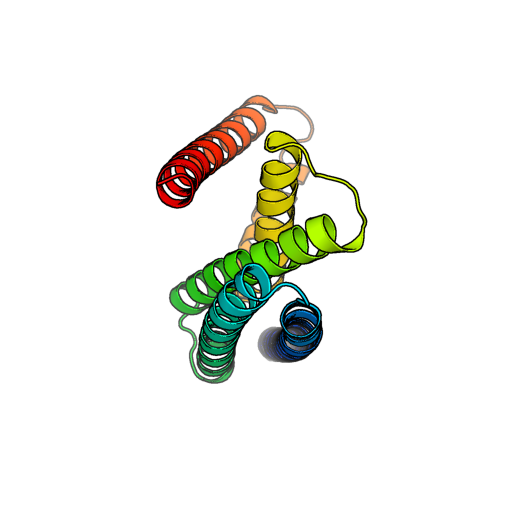999 1.00 91.12 83 LEU A N 1
ATOM 675 C CA . LEU A 1 83 ? 5.868 -2.752 -6.846 1.00 91.12 83 LEU A CA 1
ATOM 676 C C . LEU A 1 83 ? 4.900 -2.533 -8.012 1.00 91.12 83 LEU A C 1
ATOM 678 O O . LEU A 1 83 ? 5.253 -2.815 -9.154 1.00 91.12 83 LEU A O 1
ATOM 682 N N . LEU A 1 84 ? 3.716 -1.983 -7.738 1.00 91.19 84 LEU A N 1
ATOM 683 C CA . LEU A 1 84 ? 2.692 -1.718 -8.745 1.00 91.19 84 LEU A CA 1
ATOM 684 C C . LEU A 1 84 ? 3.168 -0.711 -9.798 1.00 91.19 84 LEU A C 1
ATOM 686 O O . LEU A 1 84 ? 3.050 -0.970 -10.993 1.00 91.19 84 LEU A O 1
ATOM 690 N N . VAL A 1 85 ? 3.719 0.432 -9.381 1.00 89.25 85 VAL A N 1
ATOM 691 C CA . VAL A 1 85 ? 4.163 1.466 -10.326 1.00 89.25 85 VAL A CA 1
ATOM 692 C C . VAL A 1 85 ? 5.356 0.968 -11.148 1.00 89.25 85 VAL A C 1
ATOM 694 O O . VAL A 1 85 ? 5.405 1.208 -12.354 1.00 89.25 85 VAL A O 1
ATOM 697 N N . ARG A 1 86 ? 6.289 0.211 -10.549 1.00 85.38 86 ARG A N 1
ATOM 698 C CA . ARG A 1 86 ? 7.393 -0.427 -11.291 1.00 85.38 86 ARG A CA 1
ATOM 699 C C . ARG A 1 86 ? 6.891 -1.459 -12.290 1.00 85.38 86 ARG A C 1
ATOM 701 O O . ARG A 1 86 ? 7.374 -1.471 -13.422 1.00 85.38 86 ARG A O 1
ATOM 708 N N . PHE A 1 87 ? 5.927 -2.289 -11.896 1.00 87.12 87 PHE A N 1
ATOM 709 C CA . PHE A 1 87 ? 5.282 -3.240 -12.792 1.00 87.12 87 PHE A CA 1
ATOM 710 C C . PHE A 1 87 ? 4.652 -2.508 -13.980 1.00 87.12 87 PHE A C 1
ATOM 712 O O . PHE A 1 87 ? 4.977 -2.819 -15.123 1.00 87.12 87 PHE A O 1
ATOM 719 N N . ILE A 1 88 ? 3.854 -1.467 -13.718 1.00 86.31 88 ILE A N 1
ATOM 720 C CA . ILE A 1 88 ? 3.226 -0.637 -14.753 1.00 86.31 88 ILE A CA 1
ATOM 721 C C . ILE A 1 88 ? 4.276 -0.055 -15.704 1.00 86.31 88 ILE A C 1
ATOM 723 O O . ILE A 1 88 ? 4.175 -0.239 -16.913 1.00 86.31 88 ILE A O 1
ATOM 727 N N . ASN A 1 89 ? 5.317 0.584 -15.169 1.00 82.88 89 ASN A N 1
ATOM 728 C CA . ASN A 1 89 ? 6.362 1.227 -15.968 1.00 82.88 89 ASN A CA 1
ATOM 729 C C . ASN A 1 89 ? 7.158 0.227 -16.828 1.00 82.88 89 ASN A C 1
ATOM 731 O O . ASN A 1 89 ? 7.622 0.564 -17.912 1.00 82.88 89 ASN A O 1
ATOM 735 N N . THR A 1 90 ? 7.306 -1.012 -16.351 1.00 80.31 90 THR A N 1
ATOM 736 C CA . THR A 1 90 ? 8.047 -2.068 -17.056 1.00 80.31 90 THR A CA 1
ATOM 737 C C . THR A 1 90 ? 7.196 -2.747 -18.132 1.00 80.31 90 THR A C 1
ATOM 739 O O . THR A 1 90 ? 7.709 -3.070 -19.199 1.00 80.31 90 THR A O 1
ATOM 742 N N . TYR A 1 91 ? 5.903 -2.962 -17.871 1.00 77.19 91 TYR A N 1
ATOM 743 C CA . TYR A 1 91 ? 5.035 -3.794 -18.711 1.00 77.19 91 TYR A CA 1
ATOM 744 C C . TYR A 1 91 ? 4.090 -3.040 -19.636 1.00 77.19 91 TYR A C 1
ATOM 746 O O . TYR A 1 91 ? 3.795 -3.529 -20.724 1.00 77.19 91 TYR A O 1
ATOM 754 N N . LEU A 1 92 ? 3.604 -1.862 -19.240 1.00 70.81 92 LEU A N 1
ATOM 755 C CA . LEU A 1 92 ? 2.720 -1.061 -20.092 1.00 70.81 92 LEU A CA 1
ATOM 756 C C . LEU A 1 92 ? 3.500 -0.254 -21.139 1.00 70.81 92 LEU A C 1
ATOM 758 O O . LEU A 1 92 ? 2.889 0.424 -21.959 1.00 70.81 92 LEU A O 1
ATOM 762 N N . GLY A 1 93 ? 4.839 -0.321 -21.131 1.00 63.81 93 GLY A N 1
ATOM 763 C CA . GLY A 1 93 ? 5.710 0.337 -22.114 1.00 63.81 93 GLY A CA 1
ATOM 764 C C . GLY A 1 93 ? 5.660 1.868 -22.073 1.00 63.81 93 GLY A C 1
ATOM 765 O O . GLY A 1 93 ? 6.339 2.536 -22.850 1.00 63.81 93 GLY A O 1
ATOM 766 N N . THR A 1 94 ? 4.869 2.440 -21.167 1.00 63.91 94 THR A N 1
ATOM 767 C CA . THR A 1 94 ? 4.815 3.868 -20.898 1.00 63.91 94 THR A CA 1
ATOM 768 C C . THR A 1 94 ? 5.901 4.185 -19.888 1.00 63.91 94 THR A C 1
ATOM 770 O O . THR A 1 94 ? 5.718 3.915 -18.702 1.00 63.91 94 THR A O 1
ATOM 773 N N . ALA A 1 95 ? 7.012 4.761 -20.348 1.00 68.56 95 ALA A N 1
ATOM 774 C CA . ALA A 1 95 ? 7.947 5.419 -19.449 1.00 68.56 95 ALA A CA 1
ATOM 775 C C . ALA A 1 95 ? 7.185 6.549 -18.744 1.00 68.56 95 ALA A C 1
ATOM 777 O O . ALA A 1 95 ? 6.914 7.593 -19.340 1.00 68.56 95 ALA A O 1
ATOM 778 N N . LEU A 1 96 ? 6.756 6.304 -17.507 1.00 71.62 96 LEU A N 1
ATOM 779 C CA . LEU A 1 96 ? 6.134 7.336 -16.697 1.00 71.62 96 LEU A CA 1
ATOM 780 C C . LEU A 1 96 ? 7.197 8.397 -16.430 1.00 71.62 96 LEU A C 1
ATOM 782 O O . LEU A 1 96 ? 8.256 8.096 -15.879 1.00 71.62 96 LEU A O 1
ATOM 786 N N . ASP A 1 97 ? 6.902 9.636 -16.819 1.00 76.38 97 ASP A N 1
ATOM 787 C CA . ASP A 1 97 ? 7.697 10.785 -16.398 1.00 76.38 97 ASP A CA 1
ATOM 788 C C . ASP A 1 97 ? 7.802 10.787 -14.864 1.00 76.38 97 ASP A C 1
ATOM 790 O O . ASP A 1 97 ? 6.863 10.380 -14.169 1.00 76.38 97 ASP A O 1
ATOM 794 N N . GLY A 1 98 ? 8.929 11.252 -14.326 1.00 75.50 98 GLY A N 1
ATOM 795 C CA . GLY A 1 98 ? 9.205 11.254 -12.893 1.00 75.50 98 GLY A CA 1
ATOM 796 C C . GLY A 1 98 ? 8.062 11.883 -12.096 1.00 75.50 98 GLY A C 1
ATOM 797 O O . GLY A 1 98 ? 7.635 11.327 -11.092 1.00 75.50 98 GLY A O 1
ATOM 798 N N . ALA A 1 99 ? 7.463 12.973 -12.584 1.00 72.06 99 ALA A N 1
ATOM 799 C CA . ALA A 1 99 ? 6.316 13.598 -11.925 1.00 72.06 99 ALA A CA 1
ATOM 800 C C . ALA A 1 99 ? 5.071 12.686 -11.858 1.00 72.06 99 ALA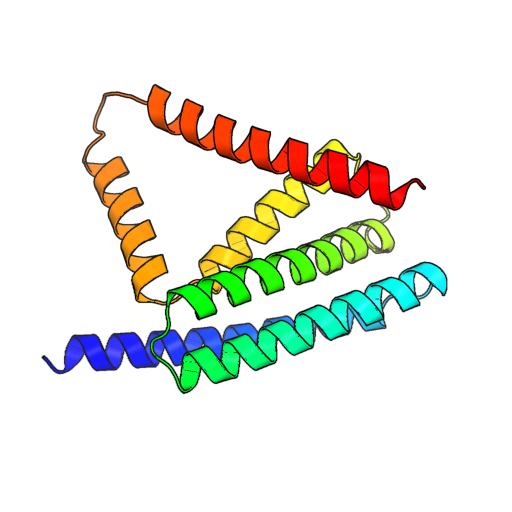 A C 1
ATOM 802 O O . ALA A 1 99 ? 4.411 12.610 -10.819 1.00 72.06 99 ALA A O 1
ATOM 803 N N . LEU A 1 100 ? 4.756 11.967 -12.942 1.00 73.25 100 LEU A N 1
ATOM 804 C CA . LEU A 1 100 ? 3.611 11.049 -13.005 1.00 73.25 100 LEU A CA 1
ATOM 805 C C . LEU A 1 100 ? 3.851 9.776 -12.192 1.00 73.25 100 LEU A C 1
ATOM 807 O O . LEU A 1 100 ? 2.921 9.272 -11.559 1.00 73.25 100 LEU A O 1
ATOM 811 N N . PHE A 1 101 ? 5.091 9.284 -12.168 1.00 80.81 101 PHE A N 1
ATOM 812 C CA . PHE A 1 101 ? 5.509 8.182 -11.306 1.00 80.81 101 PHE A CA 1
ATOM 813 C C . PHE A 1 101 ? 5.228 8.518 -9.836 1.00 80.81 101 PHE A C 1
ATOM 815 O O . PHE A 1 101 ? 4.586 7.745 -9.127 1.00 80.81 101 PHE A O 1
ATOM 822 N N . LEU A 1 102 ? 5.630 9.713 -9.401 1.00 76.19 102 LEU A N 1
ATOM 823 C CA . LEU A 1 102 ? 5.468 10.167 -8.021 1.00 76.19 102 LEU A CA 1
ATOM 824 C C . LEU A 1 102 ? 4.018 10.424 -7.647 1.00 76.19 102 LEU A C 1
ATOM 826 O O . LEU A 1 102 ? 3.575 10.004 -6.580 1.00 76.19 102 LEU A O 1
ATOM 830 N N . LEU A 1 103 ? 3.260 11.063 -8.536 1.00 76.19 103 LEU A N 1
ATOM 831 C CA . LEU A 1 103 ? 1.831 11.258 -8.334 1.00 76.19 103 LEU A CA 1
ATOM 832 C C . LEU A 1 103 ? 1.106 9.912 -8.178 1.00 76.19 103 LEU A C 1
ATOM 834 O O . LEU A 1 103 ? 0.303 9.752 -7.260 1.00 76.19 103 LEU A O 1
ATOM 838 N N . SER A 1 104 ? 1.430 8.936 -9.031 1.00 79.12 104 SER A N 1
ATOM 839 C CA . SER A 1 104 ? 0.856 7.587 -8.967 1.00 79.12 104 SER A CA 1
ATOM 840 C C . SER A 1 104 ? 1.238 6.883 -7.668 1.00 79.12 104 SER A C 1
ATOM 842 O O . SER A 1 104 ? 0.378 6.315 -7.000 1.00 79.12 104 SER A O 1
ATOM 844 N N . LEU A 1 105 ? 2.507 6.979 -7.261 1.00 87.25 105 LEU A N 1
ATOM 845 C CA . LEU A 1 105 ? 2.998 6.395 -6.016 1.00 87.25 105 LEU A CA 1
ATOM 846 C C . LEU A 1 105 ? 2.256 6.954 -4.796 1.00 87.25 105 LEU A C 1
ATOM 848 O O . LEU A 1 105 ? 1.802 6.185 -3.949 1.00 87.25 105 LEU A O 1
ATOM 852 N N . VAL A 1 106 ? 2.090 8.277 -4.723 1.00 81.12 106 VAL A N 1
ATOM 853 C CA . VAL A 1 106 ? 1.356 8.950 -3.642 1.00 81.12 106 VAL A CA 1
ATOM 854 C C . VAL A 1 106 ? -0.110 8.532 -3.633 1.00 81.12 106 VAL A C 1
ATOM 856 O O . VAL A 1 106 ? -0.640 8.180 -2.578 1.00 81.12 106 VAL A O 1
ATOM 859 N N . ALA A 1 107 ? -0.761 8.550 -4.797 1.00 76.31 107 ALA A N 1
ATOM 860 C CA . ALA A 1 107 ? -2.172 8.208 -4.920 1.00 76.31 107 ALA A CA 1
ATOM 861 C C . ALA A 1 107 ? -2.439 6.759 -4.489 1.00 76.31 107 ALA A C 1
ATOM 863 O O . ALA A 1 107 ? -3.325 6.512 -3.670 1.00 76.31 107 ALA A O 1
ATOM 864 N N . PHE A 1 108 ? -1.636 5.812 -4.978 1.00 85.44 108 PHE A N 1
ATOM 865 C CA . PHE A 1 108 ? -1.747 4.406 -4.606 1.00 85.44 108 PHE A CA 1
ATOM 866 C C . PHE A 1 108 ? -1.423 4.176 -3.132 1.00 85.44 108 PHE A C 1
ATOM 868 O O . PHE A 1 108 ? -2.189 3.502 -2.446 1.00 85.44 108 PHE A O 1
ATOM 875 N N . THR A 1 109 ? -0.372 4.808 -2.605 1.00 89.75 109 THR A N 1
ATOM 876 C CA . THR A 1 109 ? -0.009 4.667 -1.189 1.00 89.75 109 THR A CA 1
ATOM 877 C C . THR A 1 109 ? -1.139 5.159 -0.294 1.00 89.75 109 THR A C 1
ATOM 879 O O . THR A 1 109 ? -1.508 4.466 0.651 1.00 89.75 109 THR A O 1
ATOM 882 N N . ALA A 1 110 ? -1.730 6.318 -0.596 1.00 78.50 110 ALA A N 1
ATOM 883 C CA . ALA A 1 110 ? -2.852 6.854 0.167 1.00 78.50 110 ALA A CA 1
ATOM 884 C C . ALA A 1 110 ? -4.082 5.935 0.097 1.00 78.50 110 ALA A C 1
ATOM 886 O O . ALA A 1 110 ? -4.694 5.652 1.128 1.00 78.50 110 ALA A O 1
ATOM 887 N N . LEU A 1 111 ? -4.408 5.431 -1.098 1.00 81.00 111 LEU A N 1
ATOM 888 C CA . LEU A 1 111 ? -5.550 4.545 -1.318 1.00 81.00 111 LEU A CA 1
ATOM 889 C C . LEU A 1 111 ? -5.397 3.218 -0.564 1.00 81.00 111 LEU A C 1
ATOM 891 O O . LEU A 1 111 ? -6.308 2.815 0.159 1.00 81.00 111 LEU A O 1
ATOM 895 N N . PHE A 1 112 ? -4.239 2.565 -0.674 1.00 87.38 112 PHE A N 1
ATOM 896 C CA . PHE A 1 112 ? -3.978 1.302 0.019 1.00 87.38 112 PHE A CA 1
ATOM 897 C C . PHE A 1 112 ? -3.837 1.490 1.530 1.00 87.38 112 PHE A C 1
ATOM 899 O O . PHE A 1 112 ? -4.353 0.673 2.292 1.00 87.38 112 PHE A O 1
ATOM 906 N N . THR A 1 113 ? -3.247 2.605 1.978 1.00 87.62 113 THR A N 1
ATOM 907 C CA . THR A 1 113 ? -3.147 2.904 3.414 1.00 87.62 113 THR A CA 1
ATOM 908 C C . THR A 1 113 ? -4.532 3.085 4.002 1.00 87.62 113 THR A C 1
ATOM 910 O O . THR A 1 113 ? -4.813 2.530 5.055 1.00 87.62 113 THR A O 1
ATOM 913 N N . PHE A 1 114 ? -5.421 3.812 3.323 1.00 78.56 114 PHE A N 1
ATOM 914 C CA . PHE A 1 114 ? -6.795 3.975 3.784 1.00 78.56 114 PHE A CA 1
ATOM 915 C C . PHE A 1 114 ? -7.552 2.640 3.813 1.00 78.56 114 PHE A C 1
ATOM 917 O O . PHE A 1 114 ? -8.249 2.361 4.785 1.00 78.56 114 PHE A O 1
ATOM 924 N N . ALA A 1 115 ? -7.365 1.786 2.800 1.00 80.12 115 ALA A N 1
ATOM 925 C CA . ALA A 1 115 ? -7.981 0.460 2.753 1.00 80.12 115 ALA A CA 1
ATOM 926 C C . ALA A 1 115 ? -7.510 -0.469 3.892 1.00 80.12 115 ALA A C 1
ATOM 928 O O . ALA A 1 115 ? -8.285 -1.292 4.377 1.00 80.12 115 ALA A O 1
ATOM 929 N N . LEU A 1 116 ? -6.256 -0.332 4.337 1.00 87.06 116 LEU A N 1
ATOM 930 C CA . LEU A 1 116 ? -5.658 -1.159 5.392 1.00 87.06 116 LEU A CA 1
ATOM 931 C C . LEU A 1 116 ? -5.678 -0.502 6.789 1.00 87.06 116 LEU A C 1
ATOM 933 O O . LEU A 1 116 ? -5.505 -1.196 7.790 1.00 87.06 116 LEU A O 1
ATOM 937 N N . ALA A 1 117 ? -5.915 0.803 6.916 1.00 82.81 117 ALA A N 1
ATOM 938 C CA . ALA A 1 117 ? -5.884 1.526 8.195 1.00 82.81 117 ALA A CA 1
ATOM 939 C C . ALA A 1 117 ? -6.998 1.064 9.132 1.00 82.81 117 ALA A C 1
ATOM 941 O O . ALA A 1 117 ? -8.150 1.096 8.720 1.00 82.81 117 ALA A O 1
ATOM 942 N N . TYR A 1 118 ? -6.667 0.668 10.364 1.00 77.31 118 TYR A N 1
ATOM 943 C CA . TYR A 1 118 ? -7.534 0.016 11.359 1.00 77.31 118 TYR A CA 1
ATOM 944 C C . TYR A 1 118 ? -8.986 0.558 11.393 1.00 77.31 118 TYR A C 1
ATOM 946 O O . TYR A 1 118 ? -9.135 1.778 11.286 1.00 77.31 118 TYR A O 1
ATOM 954 N N . PRO A 1 119 ? -10.030 -0.283 11.595 1.00 75.00 119 PRO A N 1
ATOM 955 C CA . PRO A 1 119 ? -11.455 0.103 11.558 1.00 75.00 119 PRO A CA 1
ATOM 956 C C . PRO A 1 119 ? -11.779 1.449 12.212 1.00 75.00 119 PRO A C 1
ATOM 958 O O . PRO A 1 119 ? -12.235 2.379 11.545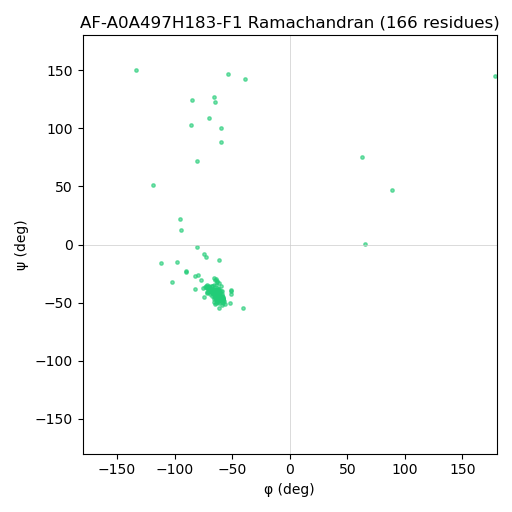 1.00 75.00 119 PRO A O 1
ATOM 961 N N . ASP A 1 120 ? -11.391 1.626 13.478 1.00 72.38 120 ASP A N 1
ATOM 962 C CA . ASP A 1 120 ? -11.633 2.872 14.213 1.00 72.38 120 ASP A CA 1
ATOM 963 C C . ASP A 1 120 ? -10.952 4.085 13.564 1.00 72.38 120 ASP A C 1
ATOM 965 O O . ASP A 1 120 ? -11.452 5.206 13.624 1.00 72.38 120 ASP A O 1
ATOM 969 N N . THR A 1 121 ? -9.786 3.884 12.946 1.00 71.06 121 THR A N 1
ATOM 970 C CA . THR A 1 121 ? -9.034 4.952 12.275 1.00 71.06 121 THR A CA 1
ATOM 971 C C . THR A 1 121 ? -9.694 5.330 10.956 1.00 71.06 121 THR A C 1
ATOM 973 O O . THR A 1 121 ? -9.881 6.519 10.695 1.00 71.06 121 THR A O 1
ATOM 976 N N . SER A 1 122 ? -10.097 4.350 10.145 1.00 59.91 122 SER A N 1
ATOM 977 C CA . SER A 1 122 ? -10.853 4.610 8.916 1.00 59.91 122 SER A CA 1
ATOM 978 C C . SER A 1 122 ? -12.203 5.259 9.208 1.00 59.91 122 SER A C 1
ATOM 980 O O . SER A 1 122 ? -12.578 6.208 8.518 1.00 59.91 122 SER A O 1
ATOM 982 N N . GLU A 1 123 ? -12.902 4.836 10.263 1.00 66.00 123 GLU A N 1
ATOM 983 C CA . GLU A 1 123 ? -14.149 5.464 10.695 1.00 66.00 123 GLU A CA 1
ATOM 984 C C . GLU A 1 123 ? -13.930 6.899 11.172 1.00 66.00 123 GLU A C 1
ATOM 986 O O . GLU A 1 123 ? -14.671 7.792 10.771 1.00 66.00 123 GLU A O 1
ATOM 991 N N . GLN A 1 124 ? -12.905 7.164 11.988 1.00 69.81 124 GLN A N 1
ATOM 992 C CA . GLN A 1 124 ? -12.585 8.523 12.432 1.00 69.81 124 GLN A CA 1
ATOM 993 C C . GLN A 1 124 ? -12.227 9.442 11.262 1.00 69.81 124 GLN A C 1
ATOM 995 O O . GLN A 1 124 ? -12.664 10.594 11.237 1.00 69.81 124 GLN A O 1
ATOM 1000 N N . ILE A 1 125 ? -11.455 8.951 10.288 1.00 64.81 125 ILE A N 1
ATOM 1001 C CA . ILE A 1 125 ? -11.133 9.700 9.070 1.00 64.81 125 ILE A CA 1
ATOM 1002 C C . ILE A 1 125 ? -12.413 9.970 8.277 1.00 64.81 125 ILE A C 1
ATOM 1004 O O . ILE A 1 125 ? -12.664 11.116 7.914 1.00 64.81 125 ILE A O 1
ATOM 1008 N N . THR A 1 126 ? -13.252 8.953 8.075 1.00 64.69 126 THR A N 1
ATOM 1009 C CA . THR A 1 126 ? -14.518 9.079 7.341 1.00 64.69 126 THR A CA 1
ATOM 1010 C C . THR A 1 126 ? -15.446 10.069 8.030 1.00 64.69 126 THR A C 1
ATOM 1012 O O . THR A 1 126 ? -15.876 11.024 7.402 1.00 64.69 126 THR A O 1
ATOM 1015 N N . ARG A 1 127 ? -15.673 9.944 9.343 1.00 66.00 127 ARG A N 1
ATOM 1016 C CA . ARG A 1 127 ? -16.489 10.888 10.121 1.00 66.00 127 ARG A CA 1
ATOM 1017 C C . ARG A 1 127 ? -15.923 12.305 10.069 1.00 66.00 127 ARG A C 1
ATOM 1019 O O . ARG A 1 127 ? -16.697 13.248 9.941 1.00 66.00 127 ARG A O 1
ATOM 1026 N N . ARG A 1 128 ? -14.597 12.493 10.132 1.00 68.31 128 ARG A N 1
ATOM 1027 C CA . ARG A 1 128 ? -13.970 13.821 9.969 1.00 68.31 128 ARG A CA 1
ATOM 1028 C C . ARG A 1 128 ? -14.188 1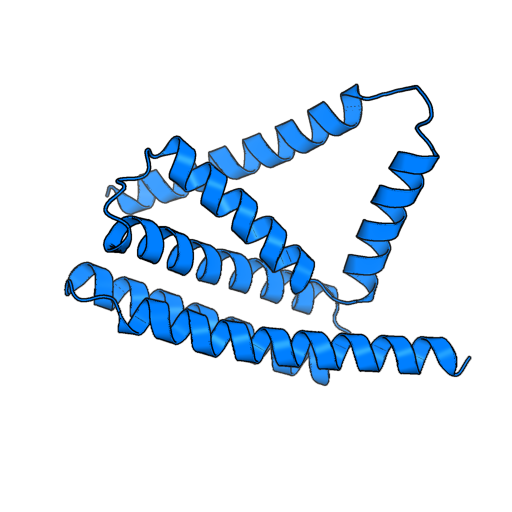4.390 8.572 1.00 68.31 128 ARG A C 1
ATOM 1030 O O . ARG A 1 128 ? -14.484 15.570 8.460 1.00 68.31 128 ARG A O 1
ATOM 1037 N N . ILE A 1 129 ? -14.066 13.578 7.526 1.00 64.38 129 ILE A N 1
ATOM 1038 C CA . ILE A 1 129 ? -14.317 14.007 6.146 1.00 64.38 129 ILE A CA 1
ATOM 1039 C C . ILE A 1 129 ? -15.799 14.347 5.968 1.00 64.38 129 ILE A C 1
ATOM 1041 O O . ILE A 1 129 ? -16.108 15.438 5.507 1.00 64.38 129 ILE A O 1
ATOM 1045 N N . THR A 1 130 ? -16.711 13.474 6.394 1.00 61.34 130 THR A N 1
ATOM 1046 C CA . THR A 1 130 ? -18.160 13.676 6.286 1.00 61.34 130 THR A CA 1
ATOM 1047 C C . THR A 1 130 ? -18.620 14.893 7.083 1.00 61.34 130 THR A C 1
ATOM 1049 O O . THR A 1 130 ? -19.251 15.770 6.513 1.00 61.34 130 THR A O 1
ATOM 1052 N N . SER A 1 131 ? -18.215 15.039 8.349 1.00 65.81 131 SER A N 1
ATOM 1053 C CA . SER A 1 131 ? -18.535 16.230 9.159 1.00 65.81 131 SER A CA 1
ATOM 1054 C C . SER A 1 131 ? -17.911 17.516 8.616 1.00 65.81 131 SER A C 1
ATOM 1056 O O . SER A 1 131 ? -18.485 18.589 8.769 1.00 65.81 131 SER A O 1
ATOM 1058 N N . TYR A 1 132 ? -16.760 17.438 7.947 1.00 58.59 132 TYR A N 1
ATOM 1059 C CA . TYR A 1 132 ? -16.168 18.583 7.260 1.00 58.59 132 TYR A CA 1
ATOM 1060 C C . TYR A 1 132 ? -16.912 18.935 5.969 1.00 58.59 132 TYR A C 1
ATOM 1062 O O . TYR A 1 132 ? -17.046 20.114 5.655 1.00 58.59 132 TYR A O 1
ATOM 1070 N N . LEU A 1 133 ? -17.401 17.937 5.228 1.00 59.31 133 LEU A N 1
ATOM 1071 C CA . LEU A 1 133 ? -18.208 18.123 4.021 1.00 59.31 133 LEU A CA 1
ATOM 1072 C C . LEU A 1 133 ? -19.609 18.654 4.360 1.00 59.31 133 LEU A C 1
ATOM 1074 O O . LEU A 1 133 ? -20.086 19.575 3.704 1.00 59.31 133 LEU A O 1
ATOM 1078 N N . GLU A 1 134 ? -20.229 18.139 5.420 1.00 65.19 134 GLU A N 1
ATOM 1079 C CA . GLU A 1 134 ? -21.540 18.568 5.920 1.00 65.19 134 GLU A CA 1
ATOM 1080 C C . GLU A 1 134 ? -21.457 19.911 6.664 1.00 65.19 134 GLU A C 1
ATOM 1082 O O . GLU A 1 134 ? -22.314 20.774 6.489 1.00 65.19 134 GLU A O 1
ATOM 1087 N N . GLY A 1 135 ? -20.381 20.146 7.422 1.00 56.62 135 GLY A N 1
ATOM 1088 C CA . GLY A 1 135 ? -20.102 21.413 8.105 1.00 56.62 135 GLY A CA 1
ATOM 1089 C C . GLY A 1 135 ? -19.632 22.542 7.180 1.00 56.62 135 GLY A C 1
ATOM 1090 O O . GLY A 1 135 ? -19.536 23.686 7.622 1.00 56.62 135 GLY A O 1
ATOM 1091 N N . LYS A 1 136 ? -19.355 22.254 5.898 1.00 48.41 136 LYS A N 1
ATOM 1092 C CA . LYS A 1 136 ? -18.978 23.241 4.870 1.00 48.41 136 LYS A CA 1
ATOM 1093 C C . LYS A 1 136 ? -19.949 23.301 3.702 1.00 48.41 136 LYS A C 1
ATOM 1095 O O . LYS A 1 136 ? -19.553 23.411 2.539 1.00 48.41 136 LYS A O 1
ATOM 1100 N N . GLY A 1 137 ? -21.227 23.448 4.029 1.00 49.44 137 GLY A N 1
ATOM 1101 C CA . GLY A 1 137 ? -22.067 24.361 3.261 1.00 49.44 137 GLY A CA 1
ATOM 1102 C C . GLY A 1 137 ? -21.495 25.784 3.346 1.00 49.44 137 GLY A C 1
ATOM 1103 O O . GLY A 1 137 ? -21.885 26.545 4.216 1.00 49.44 137 GLY A O 1
ATOM 1104 N N . LYS A 1 138 ? -20.573 26.134 2.436 1.00 49.12 138 LYS A N 1
ATOM 1105 C CA . LYS A 1 138 ? -20.009 27.484 2.215 1.00 49.12 138 LYS A CA 1
ATOM 1106 C C . LYS A 1 138 ? -19.215 28.101 3.379 1.00 49.12 138 LYS A C 1
ATOM 1108 O O . LYS A 1 138 ? -19.665 29.064 3.970 1.00 49.12 138 LYS A O 1
ATOM 1113 N N . GLU A 1 139 ? -17.987 27.653 3.620 1.00 47.78 139 GLU A N 1
ATOM 1114 C CA . GLU A 1 139 ? -16.845 28.561 3.849 1.00 47.78 139 GLU A CA 1
ATOM 1115 C C . GLU A 1 139 ? -15.582 27.752 4.139 1.00 47.78 139 GLU A C 1
ATOM 1117 O O . GLU A 1 139 ? -15.604 26.724 4.808 1.00 47.78 139 GLU A O 1
ATOM 1122 N N . ASN A 1 140 ? -14.445 28.252 3.669 1.00 49.06 140 ASN A N 1
ATOM 1123 C CA . ASN A 1 140 ? -13.107 27.811 4.055 1.00 49.06 140 ASN A CA 1
ATOM 1124 C C . ASN A 1 140 ? -12.484 26.650 3.231 1.00 49.06 140 ASN A C 1
ATOM 1126 O O . ASN A 1 140 ? -11.860 25.735 3.767 1.00 49.06 140 ASN A O 1
ATOM 1130 N N . SER A 1 141 ? -12.562 26.723 1.897 1.00 50.03 141 SER A N 1
ATOM 1131 C CA . SER A 1 141 ? -11.782 25.871 0.970 1.00 50.03 141 SER A CA 1
ATOM 1132 C C . SER A 1 141 ? -10.255 26.039 1.092 1.00 50.03 141 SER A C 1
ATOM 1134 O O . SER A 1 141 ? -9.496 25.209 0.595 1.00 50.03 141 SER A O 1
ATOM 1136 N N . GLN A 1 142 ? -9.786 27.085 1.781 1.00 48.59 142 GLN A N 1
ATOM 1137 C CA . GLN A 1 142 ? -8.364 27.397 1.917 1.00 48.59 142 GLN A CA 1
ATOM 1138 C C . GLN A 1 142 ? -7.631 26.412 2.833 1.00 48.59 142 GLN A C 1
ATOM 1140 O O . GLN A 1 142 ? -6.552 25.964 2.472 1.00 48.59 142 GLN A O 1
ATOM 1145 N N . PHE A 1 143 ? -8.223 25.985 3.955 1.00 46.75 143 PHE A N 1
ATOM 1146 C CA . PHE A 1 143 ? -7.545 25.071 4.888 1.00 46.75 143 PHE A CA 1
ATOM 1147 C C . PHE A 1 143 ? -7.272 23.684 4.283 1.00 46.75 143 PHE A C 1
ATOM 1149 O O . PHE A 1 143 ? -6.193 23.132 4.472 1.00 46.75 143 PHE A O 1
ATOM 1156 N N . PHE A 1 144 ? -8.219 23.132 3.513 1.00 44.25 144 PHE A N 1
ATOM 1157 C CA . PHE A 1 144 ? -8.033 21.849 2.819 1.00 44.25 144 PHE A CA 1
ATOM 1158 C C . PHE A 1 144 ? -6.965 21.958 1.728 1.00 44.25 144 PHE A C 1
ATOM 1160 O O . PHE A 1 144 ? -6.118 21.079 1.577 1.00 44.25 144 PHE A O 1
ATOM 1167 N N . ARG A 1 145 ? -6.955 23.089 1.013 1.00 45.41 145 ARG A N 1
ATOM 1168 C CA . ARG A 1 145 ? -5.933 23.398 0.016 1.00 45.41 145 ARG A CA 1
ATOM 1169 C C . ARG A 1 145 ? -4.552 23.460 0.670 1.00 45.41 145 ARG A C 1
ATOM 1171 O O . ARG A 1 145 ? -3.653 22.785 0.192 1.00 45.41 145 ARG A O 1
ATOM 1178 N N . THR A 1 146 ? -4.411 24.144 1.805 1.00 46.91 146 THR A N 1
ATOM 1179 C CA . THR A 1 146 ? -3.144 24.246 2.545 1.00 46.91 146 THR A CA 1
ATOM 1180 C C . THR A 1 146 ? -2.706 22.913 3.149 1.00 46.91 146 THR A C 1
ATOM 1182 O O . THR A 1 146 ? -1.549 22.546 3.003 1.00 46.91 146 THR A O 1
ATOM 1185 N N . ALA A 1 147 ? -3.606 22.146 3.772 1.00 51.12 147 ALA A N 1
ATOM 1186 C CA . ALA A 1 147 ? -3.268 20.845 4.353 1.00 51.12 147 ALA A CA 1
ATOM 1187 C C . ALA A 1 147 ? -2.866 19.820 3.279 1.00 51.12 147 ALA A C 1
ATOM 1189 O O . ALA A 1 147 ? -1.858 19.133 3.438 1.00 51.12 147 ALA A O 1
ATOM 1190 N N . SER A 1 148 ? -3.594 19.766 2.156 1.00 48.25 148 SER A N 1
ATOM 1191 C CA . SER A 1 148 ? -3.213 18.917 1.019 1.00 48.25 148 SER A CA 1
ATOM 1192 C C . SER A 1 148 ? -1.874 19.346 0.416 1.00 48.25 148 SER A C 1
ATOM 1194 O O . SER A 1 148 ? -1.058 18.494 0.085 1.00 48.25 148 SER A O 1
ATOM 1196 N N . LEU A 1 149 ? -1.604 20.655 0.356 1.00 45.50 149 LEU A N 1
ATOM 1197 C CA . LEU A 1 149 ? -0.358 21.208 -0.167 1.00 45.50 149 LEU A CA 1
ATOM 1198 C C . LEU A 1 149 ? 0.820 20.915 0.770 1.00 45.50 149 LEU A C 1
ATOM 1200 O O . LEU A 1 149 ? 1.887 20.561 0.291 1.00 45.50 149 LEU A O 1
ATOM 1204 N N . VAL A 1 150 ? 0.632 20.963 2.091 1.00 57.38 150 VAL A N 1
ATOM 1205 C CA . VAL A 1 150 ? 1.665 20.585 3.073 1.00 57.38 150 VAL A CA 1
ATOM 1206 C C . VAL A 1 150 ? 1.984 19.091 2.996 1.00 57.38 150 VAL A C 1
ATOM 1208 O O . VAL A 1 150 ? 3.155 18.726 2.945 1.00 57.38 150 VAL A O 1
ATOM 1211 N N . ILE A 1 151 ? 0.966 18.228 2.928 1.00 61.25 151 ILE A N 1
ATOM 1212 C CA . ILE A 1 151 ? 1.158 16.777 2.762 1.00 61.25 151 ILE A CA 1
ATOM 1213 C C . ILE A 1 151 ? 1.870 16.484 1.436 1.00 61.25 151 ILE A C 1
ATOM 1215 O O . ILE A 1 151 ? 2.829 15.715 1.408 1.00 61.25 151 ILE A O 1
ATOM 1219 N N . PHE A 1 152 ? 1.456 17.149 0.356 1.00 51.69 152 PHE A N 1
ATOM 1220 C CA . PHE A 1 152 ? 2.093 17.049 -0.954 1.00 51.69 152 PHE A CA 1
ATOM 1221 C C . PHE A 1 152 ? 3.563 17.491 -0.914 1.00 51.69 152 PHE A C 1
ATOM 1223 O O . PHE A 1 152 ? 4.423 16.783 -1.426 1.00 51.69 152 PHE A O 1
ATOM 1230 N N . VAL A 1 153 ? 3.884 18.604 -0.248 1.00 55.84 153 VAL A N 1
ATOM 1231 C CA . VAL A 1 153 ? 5.264 19.101 -0.107 1.00 55.84 153 VAL A CA 1
ATOM 1232 C C . VAL A 1 153 ? 6.135 18.138 0.705 1.00 55.84 153 VAL A C 1
ATOM 1234 O O . VAL A 1 153 ? 7.261 17.860 0.299 1.00 55.84 153 VAL A O 1
ATOM 1237 N N . ILE A 1 154 ? 5.630 17.582 1.811 1.00 62.88 154 ILE A N 1
ATOM 1238 C CA . ILE A 1 154 ? 6.368 16.592 2.617 1.00 62.88 154 ILE A CA 1
ATOM 1239 C C . ILE A 1 154 ? 6.656 15.328 1.795 1.00 62.88 154 ILE A C 1
ATOM 1241 O O . ILE A 1 154 ? 7.769 14.805 1.836 1.00 62.88 154 ILE A O 1
ATOM 1245 N N . LEU A 1 155 ? 5.681 14.868 1.007 1.00 52.38 155 LEU A N 1
ATOM 1246 C CA . LEU A 1 155 ? 5.844 13.718 0.117 1.00 52.38 155 LEU A CA 1
ATOM 1247 C C . LEU A 1 155 ? 6.858 13.986 -0.998 1.00 52.38 155 LEU A C 1
ATOM 1249 O O . LEU A 1 155 ? 7.705 13.136 -1.253 1.00 52.38 155 LEU A O 1
ATOM 1253 N N . VAL A 1 156 ? 6.836 15.175 -1.608 1.00 55.47 156 VAL A N 1
ATOM 1254 C CA . VAL A 1 156 ? 7.831 15.587 -2.612 1.00 55.47 156 VAL A CA 1
ATOM 1255 C C . VAL A 1 156 ? 9.244 15.617 -2.016 1.00 55.47 156 VAL A C 1
ATOM 1257 O O . VAL A 1 156 ? 10.185 15.169 -2.665 1.00 55.47 156 VAL A O 1
ATOM 1260 N N . ILE A 1 157 ? 9.412 16.079 -0.773 1.00 66.50 157 ILE A N 1
ATOM 1261 C CA . ILE A 1 157 ? 10.721 16.093 -0.097 1.00 66.50 157 ILE A CA 1
ATOM 1262 C C . ILE A 1 157 ? 11.231 14.668 0.160 1.00 66.50 157 ILE A C 1
ATOM 1264 O O . ILE A 1 157 ? 12.386 14.377 -0.149 1.00 66.50 157 ILE A O 1
ATOM 1268 N N . LEU A 1 158 ? 10.386 13.774 0.686 1.00 55.47 158 LEU A N 1
ATOM 1269 C CA . LEU A 1 158 ? 10.754 12.372 0.939 1.00 55.47 158 LEU A CA 1
ATOM 1270 C C . LEU A 1 158 ? 11.190 11.658 -0.343 1.00 55.47 158 LEU A C 1
ATOM 1272 O O . LEU A 1 158 ? 12.186 10.943 -0.361 1.00 55.47 158 LEU A O 1
ATOM 1276 N N . VAL A 1 159 ? 10.487 11.936 -1.431 1.00 49.69 159 VAL A N 1
ATOM 1277 C CA . VAL A 1 159 ? 10.775 11.430 -2.767 1.00 49.69 159 VAL A CA 1
ATOM 1278 C C . VAL A 1 159 ? 12.098 11.948 -3.335 1.00 49.69 159 VAL A C 1
ATOM 1280 O O . VAL A 1 159 ? 12.844 11.184 -3.942 1.00 49.69 159 VAL A O 1
ATOM 1283 N N . ILE A 1 160 ? 12.404 13.238 -3.163 1.00 60.47 160 ILE A N 1
ATOM 1284 C CA . ILE A 1 160 ? 13.676 13.817 -3.622 1.00 60.47 160 ILE A CA 1
ATOM 1285 C C . ILE A 1 160 ? 14.845 13.162 -2.879 1.00 60.47 160 ILE A C 1
ATOM 1287 O O . ILE A 1 160 ? 15.862 12.849 -3.496 1.00 60.47 160 ILE A O 1
ATOM 1291 N N . ILE A 1 161 ? 14.687 12.910 -1.576 1.00 66.81 161 ILE A N 1
ATOM 1292 C CA . ILE A 1 161 ? 15.675 12.180 -0.770 1.00 66.81 161 ILE A CA 1
ATOM 1293 C C . ILE A 1 161 ? 15.865 10.758 -1.316 1.00 66.81 161 ILE A C 1
ATOM 1295 O O . ILE A 1 161 ? 16.999 10.311 -1.466 1.00 66.81 161 ILE A O 1
ATOM 1299 N N . GLU A 1 162 ? 14.781 10.063 -1.664 1.00 51.31 162 GLU A N 1
ATOM 1300 C CA . GLU A 1 162 ? 14.839 8.696 -2.193 1.00 51.31 162 GLU A CA 1
ATOM 1301 C C . GLU A 1 162 ? 15.467 8.627 -3.597 1.00 51.31 162 GLU A C 1
ATOM 1303 O O . GLU A 1 162 ? 16.310 7.771 -3.855 1.00 51.31 162 GLU A O 1
ATOM 1308 N N . LEU A 1 163 ? 15.147 9.574 -4.487 1.00 46.94 163 LEU A N 1
ATOM 1309 C CA . LEU A 1 163 ? 15.769 9.697 -5.813 1.00 46.94 163 LEU A CA 1
ATOM 1310 C C . LEU A 1 163 ? 17.270 10.000 -5.725 1.00 46.94 163 LEU A C 1
ATOM 1312 O O . LEU A 1 163 ? 18.049 9.436 -6.493 1.00 46.94 163 LEU A O 1
ATOM 1316 N N . LEU A 1 164 ? 17.687 10.846 -4.777 1.00 61.84 164 LEU A N 1
ATOM 1317 C CA . LEU A 1 164 ? 19.103 11.124 -4.507 1.00 61.84 164 LEU A CA 1
ATOM 1318 C C . LEU A 1 164 ? 19.853 9.894 -3.980 1.00 61.84 164 LEU A C 1
ATOM 1320 O O . LEU A 1 164 ? 21.047 9.756 -4.237 1.00 61.84 164 LEU A O 1
ATOM 1324 N N . LEU A 1 165 ? 19.167 9.007 -3.255 1.00 58.78 165 LEU A N 1
ATOM 1325 C CA . LEU A 1 165 ? 19.730 7.737 -2.796 1.00 58.78 165 LEU A CA 1
ATOM 1326 C C . LEU A 1 165 ? 19.791 6.682 -3.912 1.00 58.78 165 LEU A C 1
ATOM 1328 O O . LEU A 1 165 ? 20.694 5.854 -3.888 1.00 58.78 165 LEU A O 1
ATOM 1332 N N . LEU A 1 166 ? 18.865 6.713 -4.877 1.00 43.34 166 LEU A N 1
ATOM 1333 C CA . LEU A 1 166 ? 18.768 5.730 -5.965 1.00 43.34 166 LEU A CA 1
ATOM 1334 C C . LEU A 1 166 ? 19.714 6.011 -7.150 1.00 43.34 166 LEU A C 1
ATOM 1336 O O . LEU A 1 166 ? 20.073 5.088 -7.873 1.00 43.34 166 LEU A O 1
ATOM 1340 N N . TYR A 1 167 ? 20.084 7.279 -7.367 1.00 42.31 167 TYR A N 1
ATOM 1341 C CA . TYR A 1 167 ? 20.997 7.728 -8.436 1.00 42.31 167 TYR A CA 1
ATOM 1342 C C . TYR A 1 167 ? 22.468 7.843 -7.997 1.00 42.31 167 TYR A C 1
ATOM 1344 O O . TYR A 1 167 ? 23.286 8.429 -8.711 1.00 42.31 167 TYR A O 1
ATOM 1352 N N . ARG A 1 168 ? 22.805 7.293 -6.829 1.00 44.72 168 ARG A N 1
ATOM 1353 C CA . ARG A 1 168 ? 24.180 7.120 -6.358 1.00 44.72 168 ARG A CA 1
ATOM 1354 C C . ARG A 1 168 ? 24.633 5.684 -6.585 1.00 44.72 168 ARG A C 1
ATOM 1356 O O . ARG A 1 168 ? 25.818 5.519 -6.944 1.00 44.72 168 ARG A O 1
#

Solvent-accessible surface area (backbone atoms only — not comparable to full-atom values): 8906 Å² total; per-residue (Å²): 130,67,64,67,59,54,53,51,54,54,51,51,56,52,42,54,53,48,51,53,51,50,52,55,53,47,48,50,48,27,71,66,42,80,51,71,72,60,19,54,54,35,42,53,42,42,52,52,25,49,52,33,48,52,49,29,50,53,41,60,79,73,44,88,55,51,69,61,32,31,52,28,22,40,54,26,15,45,39,48,22,52,48,51,54,52,41,45,40,68,70,70,70,49,77,60,52,70,68,56,45,50,52,50,38,52,52,42,21,53,54,44,19,54,69,49,26,36,70,72,55,42,49,50,52,48,52,52,50,50,52,50,57,68,72,38,77,84,72,69,74,60,61,59,52,50,53,52,48,51,54,49,49,53,50,52,52,56,48,52,55,50,52,62,64,72,79,107

Foldseek 3Di:
DPPVVVVQVVLLVVLVVVLVVLLVVLVVLLVPDPDPVLNVVSVVLSVQLNVLSVVLNCCSVPHPPLVSNLVSQLSSQLSSQVSVLSSCCVPVVDVQDPVRSLVSSVVSSVVSSLSRRRPVVVVVVVCVVVCVVVVPPDDDPPVVVVVVVVVVVVSVVVVVVVVVVVVD